Protein AF-A0A2K8SJF7-F1 (afdb_monomer)

Solvent-accessible surface area (backbone atoms only — not comparable to full-atom values): 8893 Å² total; per-residue (Å²): 135,85,64,76,19,62,40,81,44,76,48,75,52,66,92,46,78,47,75,48,63,39,84,39,102,85,47,65,74,42,74,68,44,52,53,54,29,41,69,42,30,66,61,52,51,50,50,50,49,56,57,39,66,35,87,78,51,33,50,39,24,41,42,52,97,85,69,49,75,43,80,51,58,70,65,62,56,61,69,47,54,87,57,39,44,39,52,48,74,50,74,40,37,56,55,69,41,78,43,99,79,81,42,81,44,69,42,81,51,96,62,59,67,54,48,33,41,37,39,42,34,18,54,41,98,84,62,83,42,68,47,43,35,43,27,32,46,69,63,56,83,72,40,72,77,70,69,75,81,74,128

Nearest PDB structures (foldseek):
  6i8x-assembly2_B  TM=4.362E-01  e=3.819E+00  Ascaris suum
  3fgt-assembly1_A  TM=4.260E-01  e=3.198E+00  Mus musculus
  5o1r-assembly1_A  TM=2.356E-01  e=9.807E-01  Neisseria meningitidis
  7wkk-assembly1_d  TM=3.870E-01  e=4.298E+00  Xenopus laevis
  7wkk-assembly1_D  TM=4.005E-01  e=7.316E+00  Xenopus laevis

Radius of gyration: 16.95 Å; Cα contacts (8 Å, |Δi|>4): 263; chains: 1; bounding box: 32×37×61 Å

Mean predicted aligned error: 6.07 Å

Organism: NCBI:txid2038116

Sequence (151 aa):
MGISGVRMRNISVRDRLFSYPTVEDQLIRLDEDRATLAQAVPEIIKYFVSLVQMQPAYRLFLVDQEEQKTSVSVTAVENTASKTVIAEVYTEFYNWKLTGANCWRGKSVGRLDPDKICLTLHLDWDENEFIFFEAQHPDLSRFPWATEAAY

pLDDT: mean 88.34, std 11.87, range [34.47, 98.06]

Structure (mmCIF, N/CA/C/O backbone):
data_AF-A0A2K8SJF7-F1
#
_entry.id   AF-A0A2K8SJF7-F1
#
loop_
_atom_site.group_PDB
_atom_site.id
_atom_site.type_symbol
_atom_site.label_atom_id
_atom_site.label_alt_id
_atom_site.label_comp_id
_atom_site.label_asym_id
_atom_site.label_entity_id
_atom_site.label_seq_id
_atom_site.pdbx_PDB_ins_code
_atom_site.Cartn_x
_atom_site.Cartn_y
_atom_site.Cartn_z
_atom_site.occupancy
_atom_site.B_iso_or_equiv
_atom_site.auth_seq_id
_atom_site.auth_comp_id
_atom_site.auth_asym_id
_atom_site.auth_atom_id
_atom_site.pdbx_PDB_model_num
ATOM 1 N N . MET A 1 1 ? -4.580 -1.290 33.481 1.00 55.53 1 MET A N 1
ATOM 2 C CA . MET A 1 1 ? -3.673 -0.746 32.452 1.00 55.53 1 MET A CA 1
ATOM 3 C C . MET A 1 1 ? -3.456 -1.844 31.435 1.00 55.53 1 MET A C 1
ATOM 5 O O . MET A 1 1 ? -2.925 -2.881 31.810 1.00 55.53 1 MET A O 1
ATOM 9 N N . GLY A 1 2 ? -3.989 -1.677 30.225 1.00 64.12 2 GLY A N 1
ATOM 10 C CA . GLY A 1 2 ? -3.686 -2.572 29.107 1.00 64.12 2 GLY A CA 1
ATOM 11 C C . GLY A 1 2 ? -2.343 -2.198 28.483 1.00 64.12 2 GLY A C 1
ATOM 12 O O . GLY A 1 2 ? -1.862 -1.085 28.691 1.00 64.12 2 GLY A O 1
ATOM 13 N N . ILE A 1 3 ? -1.733 -3.130 27.758 1.00 70.19 3 ILE A N 1
ATOM 14 C CA . ILE A 1 3 ? -0.549 -2.864 26.937 1.00 70.19 3 ILE A CA 1
ATOM 15 C C . ILE A 1 3 ? -1.071 -2.485 25.548 1.00 70.19 3 ILE A C 1
ATOM 17 O O . ILE A 1 3 ? -1.901 -3.216 25.012 1.00 70.19 3 ILE A O 1
ATOM 21 N N . SER A 1 4 ? -0.630 -1.341 25.018 1.00 75.75 4 SER A N 1
ATOM 22 C CA . SER A 1 4 ? -1.017 -0.858 23.684 1.00 75.75 4 SER A CA 1
ATOM 23 C C . SER A 1 4 ? -0.660 -1.883 22.611 1.00 75.75 4 SER A C 1
ATOM 25 O O . SER A 1 4 ? 0.444 -2.425 22.626 1.00 75.75 4 SER A O 1
ATOM 27 N N . GLY A 1 5 ? -1.581 -2.120 21.677 1.00 81.06 5 GLY A N 1
ATOM 28 C CA . GLY A 1 5 ? -1.364 -2.974 20.508 1.00 81.06 5 GLY A CA 1
ATOM 29 C C . GLY A 1 5 ? -0.821 -2.230 19.290 1.00 81.06 5 GLY A C 1
ATOM 30 O O . GLY A 1 5 ? -0.996 -2.702 18.169 1.00 81.06 5 GLY A O 1
ATOM 31 N N . VAL A 1 6 ? -0.218 -1.054 19.480 1.00 84.81 6 VAL A N 1
ATOM 32 C CA . VAL A 1 6 ? 0.344 -0.233 18.401 1.00 84.81 6 VAL A CA 1
ATOM 33 C C . VAL A 1 6 ? 1.862 -0.257 18.461 1.00 84.81 6 VAL A C 1
ATOM 35 O O . VAL A 1 6 ? 2.472 0.037 19.489 1.00 84.81 6 VAL A O 1
ATOM 38 N N . ARG A 1 7 ? 2.486 -0.508 17.311 1.00 88.69 7 ARG A N 1
ATOM 39 C CA . ARG A 1 7 ? 3.934 -0.376 17.124 1.00 88.69 7 ARG A CA 1
ATOM 40 C C . ARG A 1 7 ? 4.250 0.632 16.030 1.00 88.69 7 ARG A C 1
ATOM 42 O O . ARG A 1 7 ? 3.471 0.832 15.102 1.00 88.69 7 ARG A O 1
ATOM 49 N N . MET A 1 8 ? 5.439 1.220 16.093 1.00 91.38 8 MET A N 1
ATOM 50 C CA . MET A 1 8 ? 5.935 2.084 15.022 1.00 91.38 8 MET A CA 1
ATOM 51 C C . MET A 1 8 ? 6.590 1.249 13.922 1.00 91.38 8 MET A C 1
ATOM 53 O O . MET A 1 8 ? 7.574 0.546 14.159 1.00 91.38 8 MET A O 1
ATOM 57 N N . ARG A 1 9 ? 6.069 1.358 12.701 1.00 92.44 9 ARG A N 1
ATOM 58 C CA . ARG A 1 9 ? 6.649 0.772 11.494 1.00 92.44 9 ARG A CA 1
ATOM 59 C C . ARG A 1 9 ? 7.439 1.820 10.730 1.00 92.44 9 ARG A C 1
ATOM 61 O O . ARG A 1 9 ? 7.037 2.974 10.648 1.00 92.44 9 ARG A O 1
ATOM 68 N N . ASN A 1 10 ? 8.557 1.390 10.153 1.00 93.00 10 ASN A N 1
ATOM 69 C CA . ASN A 1 10 ? 9.437 2.228 9.350 1.00 93.00 10 ASN A CA 1
ATOM 70 C C . ASN A 1 10 ? 9.500 1.700 7.920 1.00 93.00 10 ASN A C 1
ATOM 72 O O . ASN A 1 10 ? 9.681 0.500 7.708 1.00 93.00 10 ASN A O 1
ATOM 76 N N . ILE A 1 11 ? 9.405 2.602 6.951 1.00 91.19 11 ILE A N 1
ATOM 77 C CA . ILE A 1 11 ? 9.618 2.315 5.534 1.00 91.19 11 ILE A CA 1
ATOM 78 C C . ILE A 1 11 ? 10.648 3.288 5.004 1.00 91.19 11 ILE A C 1
ATOM 80 O O . ILE A 1 11 ? 10.563 4.490 5.244 1.00 91.19 11 ILE A O 1
ATOM 84 N N . SER A 1 12 ? 11.616 2.746 4.275 1.00 90.94 12 SER A N 1
ATOM 85 C CA . SER A 1 12 ? 12.621 3.533 3.582 1.00 90.94 12 SER A CA 1
ATOM 86 C C . SER A 1 12 ? 12.509 3.289 2.085 1.00 90.94 12 SER A C 1
ATOM 88 O O . SER A 1 12 ? 12.575 2.145 1.631 1.00 90.94 12 SER A O 1
ATOM 90 N N . VAL A 1 13 ? 12.323 4.364 1.324 1.00 90.38 13 VAL A N 1
ATOM 91 C CA . VAL A 1 13 ? 12.366 4.362 -0.142 1.00 90.38 13 VAL A CA 1
ATOM 92 C C . VAL A 1 13 ? 13.294 5.487 -0.569 1.00 90.38 13 VAL A C 1
ATOM 94 O O . VAL A 1 13 ? 13.078 6.641 -0.197 1.00 90.38 13 VAL A O 1
ATOM 97 N N . ARG A 1 14 ? 14.327 5.153 -1.351 1.00 88.31 14 ARG A N 1
ATOM 98 C CA . ARG A 1 14 ? 15.443 6.057 -1.665 1.00 88.31 14 ARG A CA 1
ATOM 99 C C . ARG A 1 14 ? 16.064 6.644 -0.386 1.00 88.31 14 ARG A C 1
ATOM 101 O O . ARG A 1 14 ? 16.591 5.904 0.437 1.00 88.31 14 ARG A O 1
ATOM 108 N N . ASP A 1 15 ? 16.005 7.961 -0.240 1.00 86.88 15 ASP A N 1
ATOM 109 C CA . ASP A 1 15 ? 16.488 8.774 0.874 1.00 86.88 15 ASP A CA 1
ATOM 110 C C . ASP A 1 15 ? 15.373 9.165 1.864 1.00 86.88 15 ASP A C 1
ATOM 112 O O . ASP A 1 15 ? 15.621 9.896 2.822 1.00 86.88 15 ASP A O 1
ATOM 116 N N . ARG A 1 16 ? 14.139 8.680 1.659 1.00 87.88 16 ARG A N 1
ATOM 117 C CA . ARG A 1 16 ? 12.974 9.020 2.483 1.00 87.88 16 ARG A CA 1
ATOM 118 C C . ARG A 1 16 ? 12.673 7.918 3.487 1.00 87.88 16 ARG A C 1
ATOM 120 O O . ARG A 1 16 ? 12.226 6.839 3.100 1.00 87.88 16 ARG A O 1
ATOM 127 N N . LEU A 1 17 ? 12.835 8.234 4.769 1.00 92.56 17 LEU A N 1
ATOM 128 C CA . LEU A 1 17 ? 12.323 7.436 5.879 1.00 92.56 17 LEU A CA 1
ATOM 129 C C . LEU A 1 17 ? 10.934 7.944 6.277 1.00 92.56 17 LEU A C 1
ATOM 131 O O . LEU A 1 17 ? 10.757 9.136 6.526 1.00 92.56 17 LEU A O 1
ATOM 135 N N . PHE A 1 18 ? 9.968 7.040 6.362 1.00 95.25 18 PHE A N 1
ATOM 136 C CA . PHE A 1 18 ? 8.628 7.316 6.860 1.00 95.25 18 PHE A CA 1
ATOM 137 C C . PHE A 1 18 ? 8.292 6.355 7.995 1.00 95.25 18 PHE A C 1
ATOM 139 O O . PHE A 1 18 ? 8.461 5.141 7.861 1.00 95.25 18 PHE A O 1
ATOM 146 N N . SER A 1 19 ? 7.827 6.915 9.107 1.00 95.38 19 SER A N 1
ATOM 147 C C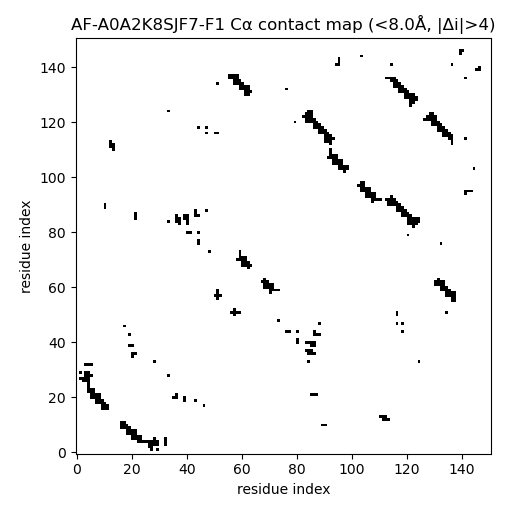A . SER A 1 19 ? 7.480 6.184 10.321 1.00 95.38 19 SER A CA 1
ATOM 148 C C . SER A 1 19 ? 6.005 6.396 10.630 1.00 95.38 19 SER A C 1
ATOM 150 O O . SER A 1 19 ? 5.550 7.538 10.646 1.00 95.38 19 SER A O 1
ATOM 152 N N . TYR A 1 20 ? 5.264 5.325 10.895 1.00 94.62 20 TYR A N 1
ATOM 153 C CA . TYR A 1 20 ? 3.830 5.399 11.184 1.00 94.62 20 TYR A CA 1
ATOM 154 C C . TYR A 1 20 ? 3.383 4.293 12.156 1.00 94.62 20 TYR A C 1
ATOM 156 O O . TYR A 1 20 ? 4.046 3.253 12.231 1.00 94.62 20 TYR A O 1
ATOM 164 N N . PRO A 1 21 ? 2.300 4.504 12.926 1.00 92.19 21 PRO A N 1
ATOM 165 C CA . PRO A 1 21 ? 1.740 3.479 13.800 1.00 92.19 21 PRO A CA 1
ATOM 166 C C . PRO A 1 21 ? 1.018 2.395 12.989 1.00 92.19 21 PRO A C 1
ATOM 168 O O . PRO A 1 21 ? 0.263 2.699 12.072 1.00 92.19 21 PRO A O 1
ATOM 171 N N . THR A 1 22 ? 1.229 1.134 13.350 1.00 89.62 22 THR A N 1
ATOM 172 C CA . THR A 1 22 ? 0.607 -0.052 12.738 1.00 89.62 22 THR A CA 1
ATOM 173 C C . THR A 1 22 ? 0.180 -0.999 13.858 1.00 89.62 22 THR A C 1
ATOM 175 O O . THR A 1 22 ? 0.691 -0.905 14.982 1.00 89.62 22 THR A O 1
ATOM 178 N N . VAL A 1 23 ? -0.729 -1.921 13.562 1.00 84.75 23 VAL A N 1
ATOM 179 C CA . VAL A 1 23 ? -1.173 -2.928 14.528 1.00 84.75 23 VAL A CA 1
ATOM 180 C C . VAL A 1 23 ? -0.039 -3.915 14.839 1.00 84.75 23 VAL A C 1
ATOM 182 O O . VAL A 1 23 ? 0.756 -4.295 13.974 1.00 84.75 23 VAL A O 1
ATOM 185 N N . GLU A 1 24 ? 0.061 -4.319 16.102 1.00 78.00 24 GLU A N 1
ATOM 186 C CA . GLU A 1 24 ? 0.851 -5.464 16.542 1.00 78.00 24 GLU A CA 1
ATOM 187 C C . GLU A 1 24 ? -0.066 -6.665 16.821 1.00 78.00 24 GLU A C 1
ATOM 189 O O . GLU A 1 24 ? -0.988 -6.580 17.631 1.00 78.00 24 GLU A O 1
ATOM 194 N N . ASP A 1 25 ? 0.212 -7.797 16.165 1.00 65.38 25 ASP A N 1
ATOM 195 C CA . ASP A 1 25 ? -0.646 -8.998 16.093 1.00 65.38 25 ASP A CA 1
ATOM 196 C C . ASP A 1 25 ? -0.961 -9.689 17.440 1.00 65.38 25 ASP A C 1
ATOM 198 O O . ASP A 1 25 ? -1.638 -10.715 17.464 1.00 65.38 25 ASP A O 1
ATOM 202 N N . GLN A 1 26 ? -0.449 -9.196 18.573 1.00 54.59 26 GLN A N 1
ATOM 203 C CA . GLN A 1 26 ? -0.446 -9.936 19.843 1.00 54.59 26 GLN A CA 1
ATOM 204 C C . GLN A 1 26 ? -1.121 -9.232 21.030 1.00 54.59 26 GLN A C 1
ATOM 206 O O . GLN A 1 26 ? -1.052 -9.754 22.144 1.00 54.59 26 GLN A O 1
ATOM 211 N N . LEU A 1 27 ? -1.795 -8.089 20.844 1.00 61.75 27 LEU A N 1
ATOM 212 C CA . LEU A 1 27 ? -2.380 -7.333 21.962 1.00 61.75 27 LEU A CA 1
ATOM 213 C C . LEU A 1 27 ? -3.803 -6.821 21.696 1.00 61.75 27 LEU A C 1
ATOM 215 O O . LEU A 1 27 ? -4.217 -6.583 20.564 1.00 61.75 27 LEU A O 1
ATOM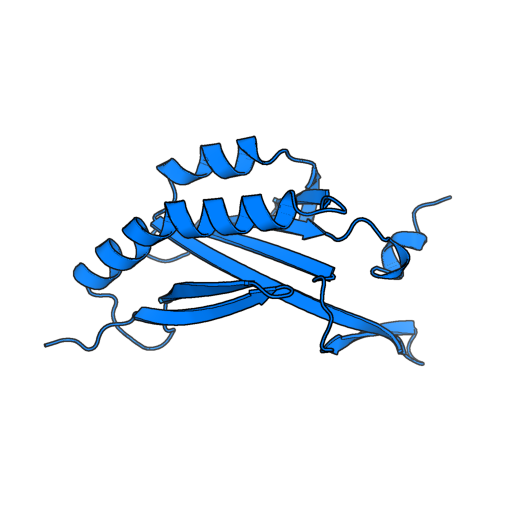 219 N N . ILE A 1 28 ? -4.562 -6.655 22.785 1.00 65.25 28 ILE A N 1
ATOM 220 C CA . ILE A 1 28 ? -5.906 -6.065 22.773 1.00 65.25 28 ILE A CA 1
ATOM 221 C C . ILE A 1 28 ? -5.776 -4.593 22.365 1.00 65.25 28 ILE A C 1
ATOM 223 O O . ILE A 1 28 ? -5.134 -3.827 23.080 1.00 65.25 28 ILE A O 1
ATOM 227 N N . ARG A 1 29 ? -6.419 -4.189 21.261 1.00 69.88 29 ARG A N 1
ATOM 228 C CA . ARG A 1 29 ? -6.492 -2.776 20.856 1.00 69.88 29 ARG A CA 1
ATOM 229 C C . ARG A 1 29 ? -7.307 -1.976 21.861 1.00 69.88 29 ARG A C 1
ATOM 231 O O . ARG A 1 29 ? -8.488 -2.251 22.074 1.00 69.88 29 ARG A O 1
ATOM 238 N N . LEU A 1 30 ? -6.672 -0.974 22.454 1.00 81.75 30 LEU A N 1
ATOM 239 C CA . LEU A 1 30 ? -7.322 0.002 23.321 1.00 81.75 30 LEU A CA 1
ATOM 240 C C . LEU A 1 30 ? -8.030 1.073 22.474 1.00 81.75 30 LEU A C 1
ATOM 242 O O . LEU A 1 30 ? -7.694 1.285 21.310 1.00 81.75 30 LEU A O 1
ATOM 246 N N . ASP A 1 31 ? -8.988 1.806 23.043 1.00 84.19 31 ASP A N 1
ATOM 247 C CA . ASP A 1 31 ? -9.636 2.907 22.307 1.00 84.19 31 ASP A CA 1
ATOM 248 C C . ASP A 1 31 ? -8.644 4.029 21.935 1.00 84.19 31 ASP A C 1
ATOM 250 O O . ASP A 1 31 ? -8.776 4.665 20.889 1.00 84.19 31 ASP A O 1
ATOM 254 N N . GLU A 1 32 ? -7.597 4.223 22.742 1.00 86.56 32 GLU A N 1
ATOM 255 C CA . GLU A 1 32 ? -6.480 5.131 22.439 1.00 86.56 32 GLU A CA 1
ATOM 256 C C . GLU A 1 32 ? -5.662 4.661 21.220 1.00 86.56 32 GLU A C 1
ATOM 258 O O . GLU A 1 32 ? -5.203 5.485 20.420 1.00 86.56 32 GLU A O 1
ATOM 263 N N . ASP A 1 33 ? -5.543 3.343 21.019 1.00 88.31 33 ASP A N 1
ATOM 264 C CA . ASP A 1 33 ? -4.870 2.758 19.854 1.00 88.31 33 ASP A CA 1
ATOM 265 C C . ASP A 1 33 ? -5.669 3.048 18.582 1.00 88.31 33 ASP A C 1
ATOM 267 O O . ASP A 1 33 ? -5.107 3.453 17.564 1.00 88.31 33 ASP A O 1
ATOM 271 N N . ARG A 1 34 ? -7.000 2.923 18.656 1.00 89.62 34 ARG A N 1
ATOM 272 C CA . ARG A 1 34 ? -7.905 3.248 17.545 1.00 89.62 34 ARG A CA 1
ATOM 273 C C . ARG A 1 34 ? -7.762 4.706 17.121 1.00 89.62 34 ARG A C 1
ATOM 275 O O . ARG A 1 34 ? -7.590 4.991 15.939 1.00 89.62 34 ARG A O 1
ATOM 282 N N . ALA A 1 35 ? -7.778 5.634 18.078 1.00 90.88 35 ALA A N 1
ATOM 283 C CA . ALA A 1 35 ? -7.578 7.051 17.782 1.00 90.88 35 ALA A CA 1
ATOM 284 C C . ALA A 1 35 ? -6.221 7.305 17.099 1.00 90.88 35 ALA A C 1
ATOM 286 O O . ALA A 1 35 ? -6.166 8.014 16.095 1.00 90.88 35 ALA A O 1
ATOM 287 N N . THR A 1 36 ? -5.153 6.681 17.602 1.00 92.06 36 THR A N 1
ATOM 288 C CA . THR A 1 36 ? -3.797 6.786 17.038 1.00 92.06 36 THR A CA 1
ATOM 289 C C . THR A 1 36 ? -3.729 6.284 15.592 1.00 92.06 36 THR A C 1
ATOM 291 O O . THR A 1 36 ? -3.179 6.966 14.727 1.00 92.06 36 THR A O 1
ATOM 294 N N . LEU A 1 37 ? -4.318 5.119 15.308 1.00 93.06 37 LEU A N 1
ATOM 295 C CA . LEU A 1 37 ? -4.331 4.515 13.972 1.00 93.06 37 LEU A CA 1
ATOM 296 C C . LEU A 1 37 ? -5.153 5.350 12.980 1.00 93.06 37 LEU A C 1
ATOM 298 O O . LEU A 1 37 ? -4.651 5.694 11.910 1.00 93.06 37 LEU A O 1
ATOM 302 N N . ALA A 1 38 ? -6.369 5.761 13.358 1.00 93.19 38 ALA A N 1
ATOM 303 C CA . ALA A 1 38 ? -7.231 6.581 12.504 1.00 93.19 38 ALA A CA 1
ATOM 304 C C . ALA A 1 38 ? -6.596 7.940 12.169 1.00 93.19 38 ALA A C 1
ATOM 306 O O . ALA A 1 38 ? -6.695 8.412 11.037 1.00 93.19 38 ALA A O 1
ATOM 307 N N . GLN A 1 39 ? -5.906 8.568 13.128 1.00 94.44 39 GLN A N 1
ATOM 308 C CA . GLN A 1 39 ? -5.205 9.837 12.903 1.00 94.44 39 GLN A CA 1
ATOM 309 C C . GLN A 1 39 ? -4.021 9.708 11.934 1.00 94.44 39 GLN A C 1
ATOM 311 O O . GLN A 1 39 ? -3.666 10.692 11.285 1.00 94.44 39 GLN A O 1
ATOM 316 N N . ALA A 1 40 ? -3.419 8.522 11.809 1.00 95.25 40 ALA A N 1
ATOM 317 C CA . ALA A 1 40 ? -2.293 8.288 10.909 1.00 95.25 40 ALA A CA 1
ATOM 318 C C . ALA A 1 40 ? -2.710 8.046 9.448 1.00 95.25 40 ALA A C 1
ATOM 320 O O . ALA A 1 40 ? -1.913 8.305 8.542 1.00 95.25 40 ALA A O 1
ATOM 321 N N . VAL A 1 41 ? -3.950 7.598 9.204 1.00 96.50 41 VAL A N 1
ATOM 322 C CA . VAL A 1 41 ? -4.473 7.257 7.866 1.00 96.50 41 VAL A CA 1
ATOM 323 C C . VAL A 1 41 ? -4.175 8.333 6.807 1.00 96.50 41 VAL A C 1
ATOM 325 O O . VAL A 1 41 ? -3.621 7.980 5.760 1.00 96.50 41 VAL A O 1
ATOM 328 N N . PRO A 1 42 ? -4.459 9.636 7.031 1.00 96.44 42 PRO A N 1
ATOM 329 C CA . PRO A 1 42 ? -4.242 10.652 6.001 1.00 96.44 42 PRO A CA 1
ATOM 330 C C . PRO A 1 42 ? -2.772 10.803 5.595 1.00 96.44 42 PRO A C 1
ATOM 332 O O . PRO A 1 42 ? -2.470 10.938 4.408 1.00 96.44 42 PRO A O 1
ATOM 335 N N . GLU A 1 43 ? -1.842 10.749 6.553 1.00 96.50 43 GLU A N 1
ATOM 336 C CA . GLU A 1 43 ? -0.411 10.892 6.263 1.00 96.50 43 GLU A CA 1
ATOM 337 C C . GLU A 1 43 ? 0.163 9.638 5.589 1.00 96.50 43 GLU A C 1
ATOM 339 O O . GLU A 1 43 ? 1.018 9.760 4.712 1.00 96.50 43 GLU A O 1
ATOM 344 N N . ILE A 1 44 ? -0.349 8.444 5.909 1.00 97.31 44 ILE A N 1
ATOM 345 C CA . ILE A 1 44 ? 0.028 7.195 5.227 1.00 97.31 44 ILE A CA 1
ATOM 346 C C . ILE A 1 44 ? -0.420 7.220 3.760 1.00 97.31 44 ILE A C 1
ATOM 348 O O . ILE A 1 44 ? 0.382 6.937 2.867 1.00 97.31 44 ILE A O 1
ATOM 352 N N . ILE A 1 45 ? -1.668 7.622 3.492 1.00 97.25 45 ILE A N 1
ATOM 353 C CA . ILE A 1 45 ? -2.194 7.767 2.125 1.00 97.25 45 ILE A CA 1
ATOM 354 C C . ILE A 1 45 ? -1.386 8.809 1.348 1.00 97.25 45 ILE A C 1
ATOM 356 O O . ILE A 1 45 ? -0.950 8.549 0.226 1.00 97.25 45 ILE A O 1
ATOM 360 N N . LYS A 1 46 ? -1.123 9.971 1.951 1.00 96.75 46 LYS A N 1
ATOM 361 C CA . LYS A 1 46 ? -0.306 11.030 1.347 1.00 96.75 46 LYS A CA 1
ATOM 362 C C . LYS A 1 46 ? 1.110 10.550 1.031 1.00 96.75 46 LYS A C 1
ATOM 364 O O . LYS A 1 46 ? 1.624 10.838 -0.052 1.00 96.75 46 LYS A O 1
ATOM 369 N N . TYR A 1 47 ? 1.735 9.796 1.937 1.00 96.81 47 TYR A N 1
ATOM 370 C CA . TYR A 1 47 ? 3.040 9.189 1.694 1.00 96.81 47 TYR A CA 1
ATOM 371 C C . TYR A 1 47 ? 2.984 8.216 0.511 1.00 96.81 47 TYR A C 1
ATOM 373 O O . TYR A 1 47 ? 3.774 8.367 -0.421 1.00 96.81 47 TYR A O 1
ATOM 381 N N . PHE A 1 48 ? 2.015 7.296 0.485 1.00 97.25 48 PHE A N 1
ATOM 382 C CA . PHE A 1 48 ? 1.818 6.357 -0.623 1.00 97.25 48 PHE A CA 1
ATOM 383 C C . PHE A 1 48 ? 1.642 7.068 -1.971 1.00 97.25 48 PHE A C 1
ATOM 385 O O . PHE A 1 48 ? 2.375 6.774 -2.916 1.00 97.25 48 PHE A O 1
ATOM 392 N N . VAL A 1 49 ? 0.742 8.053 -2.054 1.00 97.19 49 VAL A N 1
ATOM 393 C CA . VAL A 1 49 ? 0.515 8.851 -3.273 1.00 97.19 49 VAL A CA 1
ATOM 394 C C . VAL A 1 49 ? 1.810 9.530 -3.725 1.00 97.19 49 VAL A C 1
ATOM 396 O O . VAL A 1 49 ? 2.147 9.485 -4.910 1.00 97.19 49 VAL A O 1
ATOM 399 N N . SER A 1 50 ? 2.595 10.074 -2.787 1.00 96.38 50 SER A N 1
ATOM 400 C CA . SER A 1 50 ? 3.885 10.698 -3.100 1.00 96.38 50 SER A CA 1
ATOM 401 C C . SER A 1 50 ? 4.908 9.722 -3.691 1.00 96.38 50 SER A C 1
ATOM 403 O O . SER A 1 50 ? 5.739 10.131 -4.505 1.00 96.38 50 SER A O 1
ATOM 405 N N . LEU A 1 51 ? 4.864 8.444 -3.294 1.00 95.31 51 LEU A N 1
ATOM 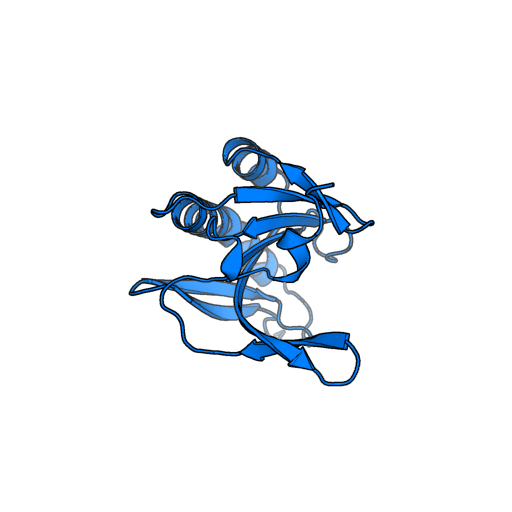406 C CA . LEU A 1 51 ? 5.724 7.406 -3.855 1.00 95.31 51 LEU A CA 1
ATOM 407 C C . LEU A 1 51 ? 5.237 6.965 -5.236 1.00 95.31 51 LEU A C 1
ATOM 409 O O . LEU A 1 51 ? 6.045 6.834 -6.148 1.00 95.31 51 LEU A O 1
ATOM 413 N N . VAL A 1 52 ? 3.926 6.786 -5.413 1.00 96.06 52 VAL A N 1
ATOM 414 C CA . VAL A 1 52 ? 3.331 6.378 -6.698 1.00 96.06 52 VAL A CA 1
ATOM 415 C C . VAL A 1 52 ? 3.618 7.410 -7.791 1.00 96.06 52 VAL A C 1
ATOM 417 O O . VAL A 1 52 ? 3.900 7.054 -8.933 1.00 96.06 52 VAL A O 1
ATOM 420 N N . GLN A 1 53 ? 3.584 8.697 -7.441 1.00 95.44 53 GLN A N 1
ATOM 421 C CA . GLN A 1 53 ? 3.839 9.808 -8.363 1.00 95.44 53 GLN A CA 1
ATOM 422 C C . GLN A 1 53 ? 5.330 10.138 -8.544 1.00 95.44 53 GLN A C 1
ATOM 424 O O . GLN A 1 53 ? 5.683 10.978 -9.378 1.00 95.44 53 GLN A O 1
ATOM 429 N N . MET A 1 54 ? 6.216 9.506 -7.773 1.00 92.19 54 MET A N 1
ATOM 430 C CA . MET A 1 54 ? 7.661 9.683 -7.892 1.00 92.19 54 MET A CA 1
ATOM 431 C C . MET A 1 54 ? 8.142 9.210 -9.267 1.00 92.19 54 MET A C 1
ATOM 433 O O . MET A 1 54 ? 7.712 8.168 -9.735 1.00 92.19 54 MET A O 1
ATOM 437 N N . GLN A 1 55 ? 9.047 9.947 -9.920 1.00 92.25 55 GLN A N 1
ATOM 438 C CA . GLN A 1 55 ? 9.531 9.557 -11.249 1.00 92.25 55 GLN A CA 1
ATOM 439 C C . GLN A 1 55 ? 10.541 8.389 -11.184 1.00 92.25 55 GLN A C 1
ATOM 441 O O . GLN A 1 55 ? 11.475 8.470 -10.378 1.00 92.25 55 GLN A O 1
ATOM 446 N N . PRO A 1 56 ? 10.411 7.357 -12.046 1.00 91.56 56 PRO A N 1
ATOM 447 C CA . PRO A 1 56 ? 9.339 7.194 -13.031 1.00 91.56 56 PRO A CA 1
ATOM 448 C C . PRO A 1 56 ? 8.025 6.766 -12.355 1.00 91.56 56 PRO A C 1
ATOM 450 O O . PRO A 1 56 ? 8.034 5.892 -11.491 1.00 91.56 56 PRO A O 1
ATOM 453 N N . ALA A 1 57 ? 6.908 7.386 -12.751 1.00 94.81 57 ALA A N 1
ATOM 454 C CA . ALA A 1 57 ? 5.618 7.167 -12.094 1.00 94.81 57 ALA A CA 1
ATOM 455 C C . ALA A 1 57 ? 5.197 5.688 -12.127 1.00 94.81 57 ALA A C 1
ATOM 457 O O . ALA A 1 57 ? 5.295 5.016 -13.159 1.00 94.81 57 ALA A O 1
ATOM 458 N N . TYR A 1 58 ? 4.710 5.193 -10.991 1.00 96.19 58 TYR A N 1
ATOM 459 C CA . TYR A 1 58 ? 4.278 3.810 -10.838 1.00 96.19 58 TYR A CA 1
ATOM 460 C C . TYR A 1 58 ? 2.903 3.613 -11.474 1.00 96.19 58 TYR A C 1
ATOM 462 O O . TYR A 1 58 ? 2.043 4.496 -11.462 1.00 96.19 58 TYR A O 1
ATOM 470 N N . ARG A 1 59 ? 2.678 2.415 -12.010 1.00 96.50 59 ARG A N 1
ATOM 471 C CA . ARG A 1 59 ? 1.371 1.991 -12.514 1.00 96.50 59 ARG A CA 1
ATOM 472 C C . ARG A 1 59 ? 0.534 1.518 -11.336 1.00 96.50 59 ARG A C 1
ATOM 474 O O . ARG A 1 59 ? 0.907 0.545 -10.688 1.00 96.50 59 ARG A O 1
ATOM 481 N N . LEU A 1 60 ? -0.553 2.225 -11.053 1.00 97.81 60 LEU A N 1
ATOM 482 C CA . LEU A 1 60 ? -1.411 1.977 -9.901 1.00 97.81 60 LEU A CA 1
ATOM 483 C C . LEU A 1 60 ? -2.610 1.099 -10.274 1.00 97.81 60 LEU A C 1
ATOM 485 O O . LEU A 1 60 ? -3.287 1.340 -11.280 1.00 97.81 60 LEU A O 1
ATOM 489 N N . PHE A 1 61 ? -2.882 0.114 -9.425 1.00 97.69 61 PHE A N 1
ATOM 490 C CA . PHE A 1 61 ? -3.966 -0.843 -9.575 1.00 97.69 61 PHE A CA 1
ATOM 491 C C . PHE A 1 61 ? -4.766 -0.978 -8.278 1.00 97.69 61 PHE A C 1
ATOM 493 O O . PHE A 1 61 ? -4.194 -0.987 -7.189 1.00 97.69 61 PHE A O 1
ATOM 500 N N . LEU A 1 62 ? -6.081 -1.124 -8.416 1.00 97.44 62 LEU A N 1
ATOM 501 C CA . LEU A 1 62 ? -6.948 -1.741 -7.419 1.00 97.44 62 LEU A CA 1
ATOM 502 C C . LEU A 1 62 ? -6.918 -3.253 -7.655 1.00 97.44 62 LEU A C 1
ATOM 504 O O . LEU A 1 62 ? -7.072 -3.690 -8.800 1.00 97.44 62 LEU A O 1
ATOM 508 N N . VAL A 1 63 ? -6.701 -4.022 -6.595 1.00 96.56 63 VAL A N 1
ATOM 509 C CA . VAL A 1 63 ? -6.605 -5.482 -6.654 1.00 96.56 63 VAL A CA 1
ATOM 510 C C . VAL A 1 63 ? -7.802 -6.081 -5.925 1.00 96.56 63 VAL A C 1
ATOM 512 O O . VAL A 1 63 ? -8.080 -5.703 -4.787 1.00 96.56 63 VAL A O 1
ATOM 515 N N . ASP A 1 64 ? -8.524 -6.980 -6.585 1.00 94.88 64 ASP A N 1
ATOM 516 C CA . ASP A 1 64 ? -9.671 -7.663 -5.986 1.00 94.88 64 ASP A CA 1
ATOM 517 C C . ASP A 1 64 ? -9.291 -8.993 -5.309 1.00 94.88 64 ASP A C 1
ATOM 519 O O . ASP A 1 64 ? -8.120 -9.364 -5.210 1.00 94.88 64 ASP A O 1
ATOM 523 N N . GLN A 1 65 ? -10.301 -9.708 -4.809 1.00 90.50 65 GLN A N 1
ATOM 524 C CA . GLN A 1 65 ? -10.131 -10.985 -4.108 1.00 90.50 65 GLN A CA 1
ATOM 525 C C . GLN A 1 65 ? -9.620 -12.121 -5.011 1.00 90.50 65 GLN A C 1
ATOM 527 O O . GLN A 1 65 ? -9.087 -13.102 -4.500 1.00 90.50 65 GLN A O 1
ATOM 532 N N . GLU A 1 66 ? -9.769 -11.997 -6.332 1.00 93.38 66 GLU A N 1
ATOM 533 C CA . GLU A 1 66 ? -9.250 -12.944 -7.326 1.00 93.38 66 GLU A CA 1
ATOM 534 C C . GLU A 1 66 ? -7.863 -12.519 -7.846 1.00 93.38 66 GLU A C 1
ATOM 536 O O 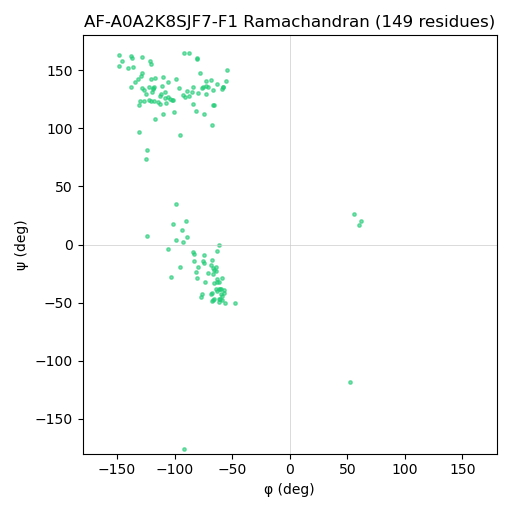. GLU A 1 66 ? -7.375 -13.051 -8.844 1.00 93.38 66 GLU A O 1
ATOM 541 N N . GLU A 1 67 ? -7.230 -11.547 -7.177 1.00 89.19 67 GLU A N 1
ATOM 542 C CA . GLU A 1 67 ? -5.965 -10.911 -7.554 1.00 89.19 67 GLU A CA 1
ATOM 543 C C . GLU A 1 67 ? -5.998 -10.197 -8.920 1.00 89.19 67 GLU A C 1
ATOM 545 O O . GLU A 1 67 ? -4.947 -9.853 -9.481 1.00 89.19 67 GLU A O 1
ATOM 550 N N . GLN A 1 68 ? -7.189 -9.919 -9.461 1.00 93.38 68 GLN A N 1
ATOM 551 C CA . GLN A 1 68 ? -7.332 -9.178 -10.710 1.00 93.38 68 GLN A CA 1
ATOM 552 C C . GLN A 1 68 ? -7.007 -7.706 -10.490 1.00 93.38 68 GLN A C 1
ATOM 554 O O . GLN A 1 68 ? -7.364 -7.093 -9.484 1.00 93.38 68 GLN A O 1
ATOM 559 N N . LYS A 1 69 ? -6.317 -7.121 -11.471 1.00 94.94 69 LYS A N 1
ATOM 560 C CA . LYS A 1 69 ? -5.761 -5.768 -11.377 1.00 94.94 69 LYS A CA 1
ATOM 561 C C . 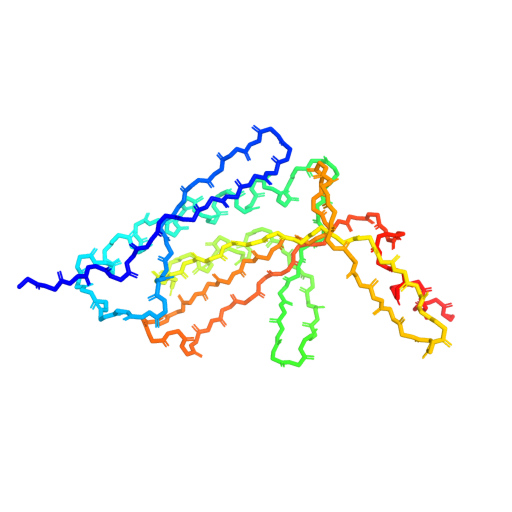LYS A 1 69 ? -6.511 -4.817 -12.286 1.00 94.94 69 LYS A C 1
ATOM 563 O O . LYS A 1 69 ? -6.378 -4.879 -13.506 1.00 94.94 69 LYS A O 1
ATOM 568 N N . THR A 1 70 ? -7.228 -3.876 -11.686 1.00 96.56 70 THR A N 1
ATOM 569 C CA . THR A 1 70 ? -7.892 -2.784 -12.405 1.00 96.56 70 THR A CA 1
ATOM 570 C C . THR A 1 70 ? -7.064 -1.516 -12.276 1.00 96.56 70 THR A C 1
ATOM 572 O O . THR A 1 70 ? -6.758 -1.090 -11.166 1.00 96.56 70 THR A O 1
ATOM 575 N N . SER A 1 71 ? -6.681 -0.893 -13.392 1.00 97.12 71 SER A N 1
ATOM 576 C CA . SER A 1 71 ? -5.913 0.358 -13.346 1.00 97.12 71 SER A CA 1
ATOM 577 C C . SER A 1 71 ? -6.755 1.501 -12.774 1.00 97.12 71 SER A C 1
ATOM 579 O O . SER A 1 71 ? -7.901 1.694 -13.178 1.00 97.12 71 SER A O 1
ATOM 581 N N . VAL A 1 72 ? -6.182 2.263 -11.840 1.00 97.50 72 VAL A N 1
ATOM 582 C CA . VAL A 1 72 ? -6.857 3.377 -11.156 1.00 97.50 72 VAL A CA 1
ATOM 58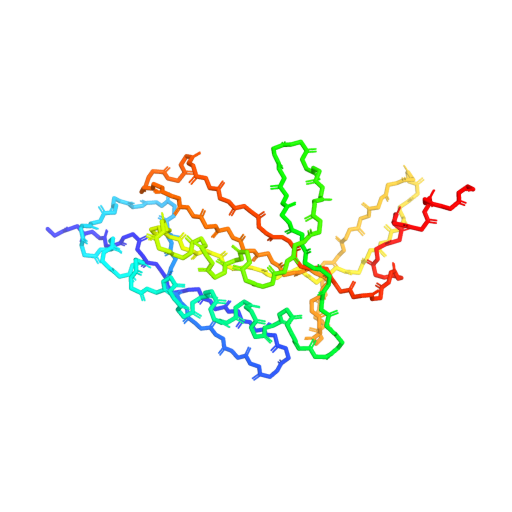3 C C . VAL A 1 72 ? -5.935 4.588 -11.010 1.00 97.50 72 VAL A C 1
ATOM 585 O O . VAL A 1 72 ? -4.715 4.485 -11.126 1.00 97.50 72 VAL A O 1
ATOM 588 N N . SER A 1 73 ? -6.521 5.759 -10.755 1.00 96.44 73 SER A N 1
ATOM 589 C CA . SER A 1 73 ? -5.780 6.987 -10.453 1.00 96.44 73 SER A CA 1
ATOM 590 C C . SER A 1 73 ? -5.568 7.164 -8.948 1.00 96.44 73 SER A C 1
ATOM 592 O O . SER A 1 73 ? -6.253 6.552 -8.130 1.00 96.44 73 SER A O 1
ATOM 594 N N . VAL A 1 74 ? -4.658 8.066 -8.568 1.00 96.50 74 VAL A N 1
ATOM 595 C CA . VAL A 1 74 ? -4.446 8.437 -7.155 1.00 96.50 74 VAL A CA 1
ATOM 596 C C . VAL A 1 74 ? -5.711 9.001 -6.497 1.00 96.50 74 VAL A C 1
ATOM 598 O O . VAL A 1 74 ? -5.930 8.782 -5.313 1.00 96.50 74 VAL A O 1
ATOM 601 N N . THR A 1 75 ? -6.600 9.627 -7.275 1.00 96.00 75 THR A N 1
ATOM 602 C CA . THR A 1 75 ? -7.891 10.132 -6.788 1.00 96.00 75 THR A CA 1
ATOM 603 C C . THR A 1 75 ? -8.783 9.009 -6.259 1.00 96.00 75 THR A C 1
ATOM 605 O O . THR A 1 75 ? -9.539 9.217 -5.314 1.00 96.00 75 THR A O 1
ATOM 608 N N . ALA A 1 76 ? -8.691 7.797 -6.823 1.00 95.31 76 ALA A N 1
ATOM 609 C CA . ALA A 1 76 ? -9.420 6.645 -6.296 1.00 95.31 76 ALA A CA 1
ATOM 610 C C . ALA A 1 76 ? -8.954 6.285 -4.876 1.00 95.31 76 ALA A C 1
ATOM 612 O O . ALA A 1 76 ? -9.783 5.974 -4.027 1.00 95.31 76 ALA A O 1
ATOM 613 N N . VAL A 1 77 ? -7.650 6.400 -4.605 1.00 96.06 77 VAL A N 1
ATOM 614 C CA . VAL A 1 77 ? -7.063 6.173 -3.276 1.00 96.06 77 VAL A CA 1
ATOM 615 C C . VAL A 1 77 ? -7.515 7.261 -2.303 1.00 96.06 77 VAL A C 1
ATOM 617 O O . VAL A 1 77 ? -8.023 6.968 -1.224 1.00 96.06 77 VAL A O 1
ATOM 620 N N . GLU A 1 78 ? -7.411 8.529 -2.697 1.00 95.38 78 GLU A N 1
ATOM 621 C CA . GLU A 1 78 ? -7.804 9.668 -1.854 1.00 95.38 78 GLU A CA 1
ATOM 622 C C . GLU A 1 78 ? -9.289 9.606 -1.456 1.00 95.38 78 GLU A C 1
ATOM 624 O O . GLU A 1 78 ? -9.637 9.857 -0.303 1.00 95.38 78 GLU A O 1
ATOM 629 N N . ASN A 1 79 ? -10.163 9.175 -2.371 1.00 93.50 79 ASN A N 1
ATOM 630 C CA . ASN A 1 79 ? -11.597 9.024 -2.107 1.00 93.50 79 ASN A CA 1
ATOM 631 C C . ASN A 1 79 ? -11.927 7.939 -1.067 1.00 93.50 79 ASN A C 1
ATOM 633 O O . ASN A 1 79 ? -12.999 7.984 -0.460 1.00 93.50 79 ASN A O 1
ATOM 637 N N . THR A 1 80 ? -11.035 6.968 -0.849 1.00 90.62 80 THR A N 1
ATOM 638 C CA . THR A 1 80 ? -11.232 5.901 0.149 1.00 90.62 80 THR A CA 1
ATOM 639 C C . THR A 1 80 ? -10.830 6.311 1.568 1.00 90.62 80 THR A C 1
ATOM 641 O O . THR A 1 80 ? -11.261 5.677 2.534 1.00 90.62 80 THR A O 1
ATOM 644 N N . ALA A 1 81 ? -10.100 7.423 1.723 1.00 86.69 81 ALA A N 1
ATOM 645 C CA . ALA A 1 81 ? -9.578 7.885 3.009 1.00 86.69 81 ALA A CA 1
ATOM 646 C C . ALA A 1 81 ? -10.670 8.108 4.071 1.00 86.69 81 ALA A C 1
ATOM 648 O O . ALA A 1 81 ? -10.479 7.760 5.230 1.00 86.69 81 ALA A O 1
ATOM 649 N N . SER A 1 82 ? -11.835 8.640 3.684 1.00 88.25 82 SER A N 1
ATOM 650 C CA . SER A 1 82 ? -12.922 8.981 4.620 1.00 88.25 82 SER A CA 1
ATOM 651 C C . SER A 1 82 ? -13.609 7.776 5.269 1.00 88.25 82 SER A C 1
ATOM 653 O O . SER A 1 82 ? -14.298 7.940 6.274 1.00 88.25 82 SER A O 1
ATOM 655 N N . LYS A 1 83 ? -13.441 6.580 4.695 1.00 91.75 83 LYS A N 1
ATOM 656 C CA . LYS A 1 83 ? -14.023 5.320 5.183 1.00 91.75 83 LYS A CA 1
ATOM 657 C C . LYS A 1 83 ? -12.993 4.414 5.854 1.00 91.75 83 LYS A C 1
ATOM 659 O O . LYS A 1 83 ? -13.348 3.344 6.327 1.00 91.75 83 LYS A O 1
ATOM 664 N N . THR A 1 84 ? -11.727 4.815 5.838 1.00 95.12 84 THR A N 1
ATOM 665 C CA . THR A 1 84 ? -10.615 3.996 6.308 1.00 95.12 84 THR A CA 1
ATOM 666 C C . THR A 1 84 ? -10.383 4.244 7.792 1.00 95.12 84 THR A C 1
ATOM 668 O O . THR A 1 84 ? -10.282 5.394 8.219 1.00 95.12 84 THR A O 1
ATOM 671 N N . VAL A 1 85 ? -10.243 3.171 8.566 1.00 94.25 85 VAL A N 1
ATOM 672 C CA . VAL A 1 85 ? -9.905 3.237 9.996 1.00 94.25 85 VAL A CA 1
ATOM 673 C C . VAL A 1 85 ? -8.445 2.882 10.276 1.00 94.25 85 VAL A C 1
ATOM 675 O O . VAL A 1 85 ? -7.866 3.395 11.231 1.00 94.25 85 VAL A O 1
ATOM 678 N N . ILE A 1 86 ? -7.832 2.053 9.424 1.00 94.56 86 ILE A N 1
ATOM 679 C CA . ILE A 1 86 ? -6.420 1.658 9.502 1.00 94.56 86 ILE A CA 1
ATOM 680 C C . ILE A 1 86 ? -5.845 1.666 8.086 1.00 94.56 86 ILE A C 1
ATOM 682 O O . ILE A 1 86 ? -6.468 1.155 7.158 1.00 94.56 86 ILE A O 1
ATOM 686 N N . ALA A 1 87 ? -4.652 2.228 7.919 1.00 96.12 87 ALA A N 1
ATOM 687 C CA . ALA A 1 87 ? -3.914 2.173 6.666 1.00 96.12 87 ALA A CA 1
ATOM 688 C C . ALA A 1 87 ? -2.554 1.523 6.904 1.00 96.12 87 ALA A C 1
ATOM 690 O O . ALA A 1 87 ? -1.849 1.879 7.846 1.00 96.12 87 ALA A O 1
ATOM 691 N N . GLU A 1 88 ? -2.164 0.616 6.020 1.00 95.19 88 GLU A N 1
ATOM 692 C CA . GLU A 1 88 ? -0.852 -0.012 6.038 1.00 95.19 88 GLU A CA 1
ATOM 693 C C . GLU A 1 88 ? -0.199 0.102 4.673 1.00 95.19 88 GLU A C 1
ATOM 695 O O . GLU A 1 88 ? -0.809 -0.163 3.641 1.00 95.19 88 GLU A O 1
ATOM 700 N N . VAL A 1 89 ? 1.073 0.477 4.665 1.00 95.81 89 VAL A N 1
ATOM 701 C CA . VAL A 1 89 ? 1.873 0.568 3.446 1.00 95.81 89 VAL A CA 1
ATOM 702 C C . VAL A 1 89 ? 3.064 -0.371 3.560 1.00 95.81 89 VAL A C 1
ATOM 704 O O . VAL A 1 89 ? 3.653 -0.535 4.629 1.00 95.81 89 VAL A O 1
ATOM 707 N N . TYR A 1 90 ? 3.449 -1.011 2.467 1.00 92.62 90 TYR A N 1
ATOM 708 C CA . TYR A 1 90 ? 4.681 -1.787 2.418 1.00 92.62 90 TYR A CA 1
ATOM 709 C C . TYR A 1 90 ? 5.294 -1.764 1.026 1.00 92.62 90 TYR A C 1
ATOM 711 O O . TYR A 1 90 ? 4.657 -1.385 0.044 1.00 92.62 90 TYR A O 1
ATOM 719 N N . THR A 1 91 ? 6.566 -2.133 0.952 1.00 93.50 91 THR A N 1
ATOM 720 C CA . THR A 1 91 ? 7.335 -2.129 -0.289 1.00 93.50 91 THR A CA 1
ATOM 721 C C . THR A 1 91 ? 8.022 -3.465 -0.493 1.00 93.50 91 THR A C 1
ATOM 723 O O . THR A 1 91 ? 8.472 -4.108 0.457 1.00 93.50 91 THR A O 1
ATOM 726 N N . GLU A 1 92 ? 8.113 -3.874 -1.752 1.00 91.94 92 GLU A N 1
ATOM 727 C CA . GLU A 1 92 ? 8.797 -5.093 -2.157 1.00 91.94 92 GLU A CA 1
ATOM 728 C C . GLU A 1 92 ? 9.960 -4.764 -3.088 1.00 91.94 92 GLU A C 1
ATOM 730 O O . GLU A 1 92 ? 9.829 -3.989 -4.039 1.00 91.94 92 GLU A O 1
ATOM 735 N N . PHE A 1 93 ? 11.098 -5.399 -2.819 1.00 90.94 93 PHE A N 1
ATOM 736 C CA . PHE A 1 93 ? 12.325 -5.262 -3.592 1.00 90.94 93 PHE A CA 1
ATOM 737 C C . PHE A 1 93 ? 12.862 -6.652 -3.903 1.00 90.94 93 PHE A C 1
ATOM 739 O O . PHE A 1 93 ? 13.545 -7.268 -3.083 1.00 90.94 93 PHE A O 1
ATOM 746 N N . TYR A 1 94 ? 12.556 -7.170 -5.083 1.00 87.31 94 TYR A N 1
ATOM 747 C CA . TYR A 1 94 ? 12.910 -8.516 -5.485 1.00 87.31 94 TYR A CA 1
ATOM 748 C C . TYR A 1 94 ? 13.819 -8.525 -6.708 1.00 87.31 94 TYR A C 1
ATOM 750 O O . TYR A 1 94 ? 13.589 -7.908 -7.743 1.00 87.31 94 TYR A O 1
ATOM 758 N N . ASN A 1 95 ? 14.868 -9.333 -6.610 1.00 85.38 95 ASN A N 1
ATOM 759 C CA . ASN A 1 95 ? 15.615 -9.778 -7.769 1.00 85.38 95 ASN A CA 1
ATOM 760 C C . ASN A 1 95 ? 15.079 -11.149 -8.188 1.00 85.38 95 ASN A C 1
ATOM 762 O O . ASN A 1 95 ? 15.470 -12.174 -7.618 1.00 85.38 95 ASN A O 1
ATOM 766 N N . TRP A 1 96 ? 14.135 -11.145 -9.126 1.00 85.94 96 TRP A N 1
ATOM 767 C CA . TRP A 1 96 ? 13.498 -12.354 -9.635 1.00 85.94 96 TRP A CA 1
ATOM 768 C C . TRP A 1 96 ? 14.457 -13.171 -10.492 1.00 85.94 96 TRP A C 1
ATOM 770 O O . TRP A 1 96 ? 15.170 -12.644 -11.343 1.00 85.94 96 TRP A O 1
ATOM 780 N N . LYS A 1 97 ? 14.467 -14.484 -10.266 1.00 85.19 97 LYS A N 1
ATOM 781 C CA . LYS A 1 97 ? 15.228 -15.446 -11.064 1.00 85.19 97 LYS A CA 1
ATOM 782 C C . LYS A 1 97 ? 14.357 -16.643 -11.404 1.00 85.19 97 LYS A C 1
ATOM 784 O O . LYS A 1 97 ? 13.620 -17.128 -10.543 1.00 85.19 97 LYS A O 1
ATOM 789 N N . LEU A 1 98 ? 14.482 -17.132 -12.634 1.00 85.62 98 LEU A N 1
ATOM 790 C CA . LEU A 1 98 ? 13.893 -18.403 -13.028 1.00 85.62 98 LEU A CA 1
ATOM 791 C C . LEU A 1 98 ? 14.707 -19.526 -12.386 1.00 85.62 98 LEU A C 1
ATOM 793 O O . LEU A 1 98 ? 15.939 -19.541 -12.448 1.00 85.62 98 LEU A O 1
ATOM 797 N N . THR A 1 99 ? 14.027 -20.444 -11.718 1.00 86.31 99 THR A N 1
ATOM 798 C CA . THR A 1 99 ? 14.656 -21.642 -11.163 1.00 86.31 99 THR A CA 1
ATOM 799 C C . THR A 1 99 ? 14.678 -22.763 -12.203 1.00 86.31 99 THR A C 1
ATOM 801 O O . THR A 1 99 ? 13.932 -22.732 -13.178 1.00 86.31 99 THR A O 1
ATOM 804 N N . GLY A 1 100 ? 15.479 -23.809 -11.969 1.00 84.06 100 GLY A N 1
ATOM 805 C CA . GLY A 1 100 ? 15.506 -24.998 -12.836 1.00 84.06 100 GLY A CA 1
ATOM 806 C C . GLY A 1 100 ? 14.191 -25.793 -12.898 1.00 84.06 100 GLY A C 1
ATOM 807 O O . GLY A 1 100 ? 14.098 -26.728 -13.682 1.00 84.06 100 GLY A O 1
ATOM 808 N N . ALA A 1 101 ? 13.184 -25.432 -12.094 1.00 87.94 101 ALA A N 1
ATOM 809 C CA . ALA A 1 101 ? 11.847 -26.028 -12.097 1.00 87.94 101 ALA A CA 1
ATOM 810 C C . ALA A 1 101 ? 10.805 -25.161 -12.837 1.00 87.94 101 ALA A C 1
ATOM 812 O O . ALA A 1 101 ? 9.611 -25.319 -12.603 1.00 87.94 101 ALA A O 1
ATOM 813 N N . ASN A 1 102 ? 11.240 -24.212 -13.678 1.00 83.62 102 ASN A N 1
ATOM 814 C CA . ASN A 1 102 ? 10.379 -23.246 -14.377 1.00 83.62 102 ASN A CA 1
ATOM 815 C C . ASN A 1 102 ? 9.478 -22.407 -13.453 1.00 83.62 102 ASN A C 1
ATOM 817 O O . ASN A 1 102 ? 8.434 -21.919 -13.872 1.00 83.62 102 ASN A O 1
ATOM 821 N N . CYS A 1 103 ? 9.883 -22.198 -12.197 1.00 83.25 103 CYS A N 1
ATOM 822 C CA . CYS A 1 103 ? 9.201 -21.273 -11.295 1.00 83.25 103 CYS A CA 1
ATOM 823 C C . CYS A 1 103 ? 10.056 -20.034 -11.015 1.00 83.25 103 CYS A C 1
ATOM 825 O O . CYS A 1 103 ? 11.286 -20.122 -10.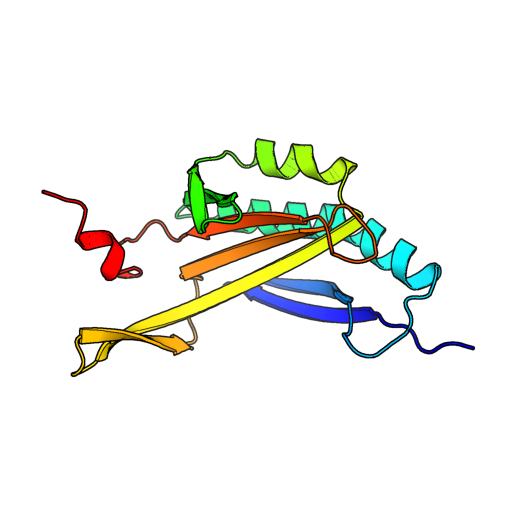914 1.00 83.25 103 CYS A O 1
ATOM 827 N N . TRP A 1 104 ? 9.404 -18.877 -10.887 1.00 84.06 104 TRP A N 1
ATOM 828 C CA . TRP A 1 104 ? 10.048 -17.622 -10.512 1.00 84.06 104 TRP A CA 1
ATOM 829 C C . TRP A 1 104 ? 10.267 -17.570 -9.003 1.00 84.06 104 TRP A C 1
ATOM 831 O O . TRP A 1 104 ? 9.354 -17.806 -8.216 1.00 84.06 104 TRP A O 1
ATOM 841 N N . ARG A 1 105 ? 11.490 -17.234 -8.586 1.00 84.75 105 ARG A N 1
ATOM 842 C CA . ARG A 1 105 ? 11.832 -17.009 -7.179 1.00 84.75 105 ARG A CA 1
ATOM 843 C C . ARG A 1 105 ? 12.392 -15.607 -6.995 1.00 84.75 105 ARG A C 1
ATOM 845 O O . ARG A 1 105 ? 13.382 -15.244 -7.629 1.00 84.75 105 ARG A O 1
ATOM 852 N N . GLY A 1 106 ? 11.778 -14.847 -6.096 1.00 83.81 106 GLY A N 1
ATOM 853 C CA . GLY A 1 106 ? 12.237 -13.523 -5.699 1.00 83.81 106 GLY A CA 1
ATOM 854 C C . GLY A 1 106 ? 13.241 -13.643 -4.564 1.00 83.81 106 GLY A C 1
ATOM 855 O O . GLY A 1 106 ? 12.972 -14.298 -3.558 1.00 83.81 106 GLY A O 1
ATOM 856 N N . LYS A 1 107 ? 14.414 -13.024 -4.709 1.00 85.75 107 LYS A N 1
ATOM 857 C CA . LYS A 1 107 ? 15.322 -12.791 -3.579 1.00 85.75 107 LYS A CA 1
ATOM 858 C C . LYS A 1 107 ? 15.232 -11.326 -3.183 1.00 85.75 107 LYS A C 1
ATOM 860 O O . LYS A 1 107 ? 15.452 -10.473 -4.040 1.00 85.75 107 LYS A O 1
ATOM 865 N N . SER A 1 108 ? 14.938 -11.056 -1.911 1.00 84.88 108 SER A N 1
ATOM 866 C CA . SER A 1 108 ? 14.941 -9.686 -1.394 1.00 84.88 108 SER A CA 1
ATOM 867 C C . SER A 1 108 ? 16.320 -9.045 -1.583 1.00 84.88 108 SER A C 1
ATOM 869 O O . SER A 1 108 ? 17.349 -9.688 -1.340 1.00 84.88 108 SER A O 1
ATOM 871 N N . VAL A 1 109 ? 16.348 -7.809 -2.077 1.00 85.31 109 VAL A N 1
ATOM 872 C CA . VAL A 1 109 ? 17.568 -7.048 -2.378 1.00 85.31 109 VAL A CA 1
ATOM 873 C C . VAL A 1 109 ? 17.396 -5.582 -1.992 1.00 85.31 109 VAL A C 1
ATOM 875 O O . VAL A 1 109 ? 16.298 -5.048 -2.051 1.00 85.31 109 VAL A O 1
ATOM 878 N N . GLY A 1 110 ? 18.489 -4.896 -1.653 1.00 80.88 110 GLY A N 1
ATOM 879 C CA . GLY A 1 110 ? 18.459 -3.439 -1.516 1.00 80.88 110 GLY A CA 1
ATOM 880 C C . GLY A 1 110 ? 18.413 -2.777 -2.894 1.00 80.88 110 GLY A C 1
ATOM 881 O O . GLY A 1 110 ? 19.388 -2.868 -3.641 1.00 80.88 110 GLY A O 1
ATOM 882 N N . ARG A 1 111 ? 17.302 -2.120 -3.242 1.00 79.94 111 ARG A N 1
ATOM 883 C CA . ARG A 1 111 ? 17.217 -1.194 -4.386 1.00 79.94 111 ARG A CA 1
ATOM 884 C C . ARG A 1 111 ? 16.780 0.181 -3.894 1.00 79.94 111 ARG A C 1
ATOM 886 O O . ARG A 1 111 ? 16.170 0.302 -2.839 1.00 79.94 111 ARG A O 1
ATOM 893 N N . LEU A 1 112 ? 17.087 1.204 -4.688 1.00 87.00 112 LEU A N 1
ATOM 894 C CA . LEU A 1 112 ? 16.598 2.563 -4.446 1.00 87.00 112 LEU A CA 1
ATOM 895 C C . LEU A 1 112 ? 15.085 2.657 -4.677 1.00 87.00 112 LEU A C 1
ATOM 897 O O . LEU A 1 112 ? 14.377 3.254 -3.871 1.00 87.00 112 LEU A O 1
ATOM 901 N N . ASP A 1 113 ? 14.611 2.025 -5.754 1.00 91.38 113 ASP A N 1
ATOM 902 C CA . ASP A 1 113 ? 13.208 2.013 -6.163 1.00 91.38 113 ASP A CA 1
ATOM 903 C C . ASP A 1 113 ? 12.575 0.639 -5.930 1.00 91.38 113 ASP A C 1
ATOM 905 O O . ASP A 1 113 ? 13.110 -0.351 -6.455 1.00 91.38 113 ASP A O 1
ATOM 909 N N . PRO A 1 114 ? 11.450 0.571 -5.196 1.00 93.19 114 PRO A N 1
ATOM 910 C CA . PRO A 1 114 ? 10.647 -0.635 -5.069 1.00 93.19 114 PRO A CA 1
ATOM 911 C C . PRO A 1 114 ? 10.238 -1.209 -6.420 1.00 93.19 114 PRO A C 1
ATOM 913 O O . PRO A 1 114 ? 10.043 -0.493 -7.401 1.00 93.19 114 PRO A O 1
ATOM 916 N N . ASP A 1 115 ? 10.064 -2.523 -6.465 1.00 93.44 115 ASP A N 1
ATOM 917 C CA . ASP A 1 115 ? 9.358 -3.144 -7.580 1.00 93.44 115 ASP A CA 1
ATOM 918 C C . ASP A 1 115 ? 7.861 -2.925 -7.393 1.00 93.44 115 ASP A C 1
ATOM 920 O O . ASP A 1 115 ? 7.184 -2.476 -8.316 1.00 93.44 115 ASP A O 1
ATOM 924 N N . LYS A 1 116 ? 7.366 -3.140 -6.169 1.00 93.81 116 LYS A N 1
ATOM 925 C CA . LYS A 1 116 ? 5.980 -2.867 -5.791 1.00 93.81 116 LYS A CA 1
ATOM 926 C C . LYS A 1 116 ? 5.892 -2.010 -4.539 1.00 93.81 116 LYS A C 1
ATOM 928 O O . LYS A 1 116 ? 6.716 -2.122 -3.630 1.00 93.81 116 LYS A O 1
ATOM 933 N N . ILE A 1 117 ? 4.850 -1.195 -4.493 1.00 96.06 117 ILE A N 1
ATOM 934 C CA . ILE A 1 117 ? 4.420 -0.437 -3.324 1.00 96.06 117 ILE A CA 1
ATOM 935 C C . ILE A 1 117 ? 2.956 -0.784 -3.119 1.00 96.06 117 ILE A C 1
ATOM 937 O O . ILE A 1 117 ? 2.150 -0.618 -4.031 1.00 96.06 117 ILE A O 1
ATOM 941 N N . CYS A 1 118 ? 2.617 -1.270 -1.941 1.00 97.12 118 CYS A N 1
ATOM 942 C CA . CYS A 1 118 ? 1.283 -1.748 -1.637 1.00 97.12 118 CYS A CA 1
ATOM 943 C C . CYS A 1 118 ? 0.671 -0.898 -0.530 1.00 97.12 118 CYS A C 1
ATOM 945 O O . CYS A 1 118 ? 1.381 -0.473 0.384 1.00 97.12 118 CYS A O 1
ATOM 947 N N . LEU A 1 119 ? -0.632 -0.662 -0.628 1.00 97.69 119 LEU A N 1
ATOM 948 C CA . LEU A 1 119 ? -1.427 0.049 0.363 1.00 97.69 119 LEU A CA 1
ATOM 949 C C . LEU A 1 119 ? -2.676 -0.776 0.670 1.00 97.69 119 LEU A C 1
ATOM 951 O O . LEU A 1 119 ? -3.491 -1.020 -0.219 1.00 97.69 119 LEU A O 1
ATOM 955 N N . THR A 1 120 ? -2.831 -1.157 1.929 1.00 97.00 120 THR A N 1
ATOM 956 C CA . THR A 1 120 ? -4.036 -1.792 2.460 1.00 97.00 120 THR A CA 1
ATOM 957 C C . THR A 1 120 ? -4.788 -0.766 3.293 1.00 97.00 120 THR A C 1
ATOM 959 O O . THR A 1 120 ? -4.210 -0.140 4.181 1.00 97.00 120 THR A O 1
ATOM 962 N N . LEU A 1 121 ? -6.069 -0.569 2.998 1.00 96.88 121 LEU A N 1
ATOM 963 C CA . LEU A 1 121 ? -6.955 0.326 3.735 1.00 96.88 121 LEU A CA 1
ATOM 964 C C . LEU A 1 121 ? -8.076 -0.498 4.358 1.00 96.88 121 LEU A C 1
ATOM 966 O O . LEU A 1 121 ? -8.951 -0.974 3.636 1.00 96.88 121 LEU A O 1
ATOM 970 N N . HIS A 1 122 ? -8.054 -0.670 5.675 1.00 95.88 122 HIS A N 1
ATOM 971 C CA . HIS A 1 122 ? -9.097 -1.394 6.397 1.00 95.88 122 HIS A CA 1
ATOM 972 C C . HIS A 1 122 ? -10.274 -0.463 6.692 1.00 95.88 122 HIS A C 1
ATOM 974 O O . HIS A 1 122 ? -10.091 0.688 7.107 1.00 95.88 122 HIS A O 1
ATOM 980 N N . LEU A 1 123 ? -11.480 -0.970 6.457 1.00 95.38 123 LEU A N 1
ATOM 981 C CA . LEU A 1 123 ? -12.745 -0.252 6.606 1.00 95.38 123 LEU A CA 1
ATOM 982 C C . LEU A 1 123 ? -13.396 -0.507 7.972 1.00 95.38 123 LEU A C 1
ATOM 984 O O . LEU A 1 123 ? -14.208 0.297 8.427 1.00 95.38 123 LEU A O 1
ATOM 988 N N . ASP A 1 124 ? -12.996 -1.581 8.651 1.00 92.94 124 ASP A N 1
ATOM 989 C CA . ASP A 1 124 ? -13.408 -1.923 10.008 1.00 92.94 124 ASP A CA 1
ATOM 990 C C . ASP A 1 124 ? -12.205 -2.202 10.925 1.00 92.94 124 ASP A C 1
ATOM 992 O O . ASP A 1 124 ? -11.079 -2.445 10.488 1.00 92.94 124 ASP A O 1
ATOM 996 N N . TRP A 1 125 ? -12.450 -2.134 12.235 1.00 89.31 125 TRP A N 1
ATOM 997 C CA . TRP A 1 125 ? -11.416 -2.299 13.260 1.00 89.31 125 TRP A CA 1
ATOM 998 C C . TRP A 1 125 ? -10.960 -3.744 13.459 1.00 89.31 125 TRP A C 1
ATOM 1000 O O . TRP A 1 125 ? -9.917 -3.944 14.085 1.00 89.31 125 TRP A O 1
ATOM 1010 N N . ASP A 1 126 ? -11.726 -4.715 12.967 1.00 88.00 126 ASP A N 1
ATOM 1011 C CA . ASP A 1 126 ? -11.421 -6.142 13.036 1.00 88.00 126 ASP A CA 1
ATOM 1012 C C . ASP A 1 126 ? -10.660 -6.619 11.781 1.00 88.00 126 ASP A C 1
ATOM 1014 O O . ASP A 1 126 ? -10.329 -7.796 11.679 1.00 88.00 126 ASP A O 1
ATOM 1018 N N . GLU A 1 127 ? -10.348 -5.697 10.858 1.00 88.62 127 GLU A N 1
ATOM 1019 C CA . GLU A 1 127 ? -9.577 -5.908 9.625 1.00 88.62 127 GLU A CA 1
ATOM 1020 C C . GLU A 1 127 ? -10.198 -6.897 8.625 1.00 88.62 127 GLU A C 1
ATOM 1022 O O . GLU A 1 127 ? -9.506 -7.401 7.738 1.00 88.62 127 GLU A O 1
ATOM 1027 N N . ASN A 1 128 ? -11.505 -7.149 8.719 1.00 89.56 128 ASN A N 1
ATOM 1028 C CA . ASN A 1 128 ? -12.200 -8.108 7.853 1.00 89.56 128 ASN A CA 1
ATOM 1029 C C . ASN A 1 128 ? -12.553 -7.529 6.474 1.00 89.56 128 ASN A C 1
ATOM 1031 O O . ASN A 1 128 ? -12.631 -8.258 5.485 1.00 89.56 128 ASN A O 1
ATOM 1035 N N . GLU A 1 129 ? -12.769 -6.223 6.401 1.00 94.44 129 GLU A N 1
ATOM 1036 C CA . GLU A 1 129 ? -13.091 -5.462 5.207 1.00 94.44 129 GLU A CA 1
ATOM 1037 C C . GLU A 1 129 ? -11.927 -4.531 4.880 1.00 94.44 129 GLU A C 1
ATOM 1039 O O . GLU A 1 129 ? -11.548 -3.657 5.664 1.00 94.44 129 GLU A O 1
ATOM 1044 N N . PHE A 1 130 ? -11.354 -4.692 3.690 1.00 95.19 130 PHE A N 1
ATOM 1045 C CA . PHE A 1 130 ? -10.242 -3.864 3.248 1.00 95.19 130 PHE A CA 1
ATOM 1046 C C . PHE A 1 130 ? -10.278 -3.59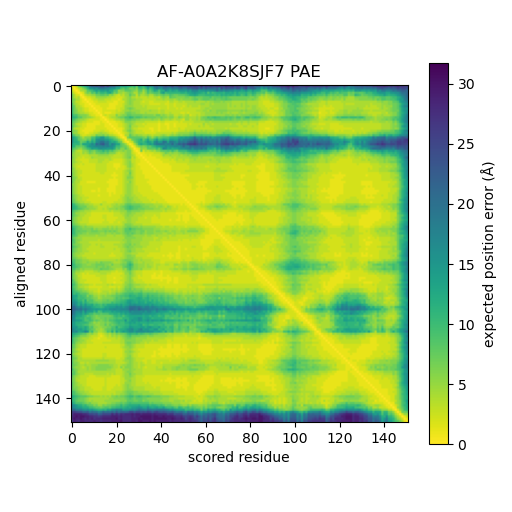7 1.745 1.00 95.19 130 PHE A C 1
ATOM 1048 O O . PHE A 1 130 ? -10.865 -4.339 0.958 1.00 95.19 130 PHE A O 1
ATOM 1055 N N . ILE A 1 131 ? -9.613 -2.515 1.353 1.00 96.69 131 ILE A N 1
ATOM 1056 C CA . ILE A 1 131 ? -9.320 -2.159 -0.032 1.00 96.69 131 ILE A CA 1
ATOM 1057 C C . ILE A 1 131 ? -7.813 -2.282 -0.224 1.00 96.69 131 ILE A C 1
ATOM 1059 O O . ILE A 1 131 ? -7.041 -1.723 0.557 1.00 96.69 131 ILE A O 1
ATOM 1063 N N . PHE A 1 132 ? -7.397 -2.997 -1.267 1.00 97.50 132 PHE A N 1
ATOM 1064 C CA . PHE A 1 132 ? -5.989 -3.245 -1.548 1.00 97.50 132 PHE A CA 1
ATOM 1065 C C . PHE A 1 132 ? -5.552 -2.579 -2.856 1.00 97.50 132 PHE A C 1
ATOM 1067 O O . PHE A 1 132 ? -6.100 -2.840 -3.929 1.00 97.50 132 PHE A O 1
ATOM 1074 N N . PHE A 1 133 ? -4.542 -1.715 -2.766 1.00 98.06 133 PHE A N 1
ATOM 1075 C CA . PHE A 1 133 ? -3.907 -1.077 -3.911 1.00 98.06 133 PHE A CA 1
ATOM 1076 C C . PHE A 1 133 ? -2.485 -1.598 -4.099 1.00 98.06 133 PHE A C 1
ATOM 1078 O O . PHE A 1 133 ? -1.696 -1.658 -3.156 1.00 98.06 133 PHE A O 1
ATOM 1085 N N . GLU A 1 134 ? -2.128 -1.885 -5.348 1.00 97.62 134 GLU A N 1
ATOM 1086 C CA . GLU A 1 134 ? -0.772 -2.253 -5.751 1.00 97.62 134 GLU A CA 1
ATOM 1087 C C . GLU A 1 134 ? -0.258 -1.241 -6.781 1.00 97.62 134 GLU A C 1
ATOM 1089 O O . GLU A 1 134 ? -0.860 -1.040 -7.835 1.00 97.62 134 GLU A O 1
ATOM 1094 N N . ALA A 1 135 ? 0.879 -0.612 -6.501 1.00 97.12 135 ALA A N 1
ATOM 1095 C CA . ALA A 1 135 ? 1.597 0.238 -7.437 1.00 97.12 135 ALA A CA 1
ATOM 109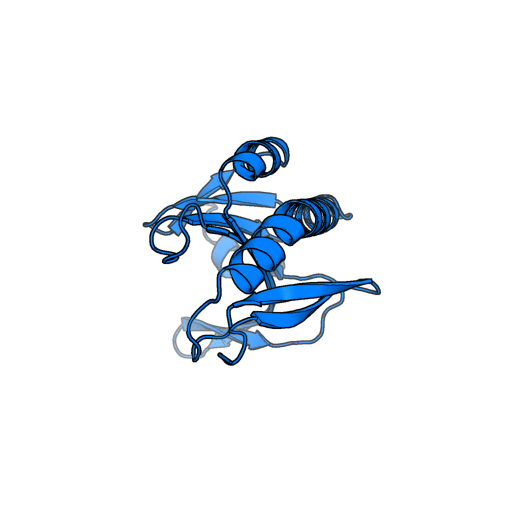6 C C . ALA A 1 135 ? 2.867 -0.475 -7.912 1.00 97.12 135 ALA A C 1
ATOM 1098 O O . ALA A 1 135 ? 3.731 -0.829 -7.111 1.00 97.12 135 ALA A O 1
ATOM 1099 N N . GLN A 1 136 ? 2.993 -0.676 -9.222 1.00 95.69 136 GLN A N 1
ATOM 1100 C CA . GLN A 1 136 ? 4.111 -1.383 -9.842 1.00 95.69 136 GLN A CA 1
ATOM 1101 C C . GLN A 1 136 ? 5.063 -0.430 -10.549 1.00 95.69 136 GLN A C 1
ATOM 1103 O O . GLN A 1 136 ? 4.632 0.476 -11.271 1.00 95.69 136 GLN A O 1
ATOM 1108 N N . HIS A 1 137 ? 6.359 -0.698 -10.427 1.00 94.75 137 HIS A N 1
ATOM 1109 C CA . HIS A 1 137 ? 7.374 0.006 -11.193 1.00 94.75 137 HIS A CA 1
ATOM 1110 C C . HIS A 1 137 ? 7.080 -0.108 -12.713 1.00 94.75 137 HIS A C 1
ATOM 1112 O O . HIS A 1 137 ? 6.637 -1.162 -13.188 1.00 94.75 137 HIS A O 1
ATOM 1118 N N . PRO A 1 138 ? 7.285 0.955 -13.512 1.00 92.88 138 PRO A N 1
ATOM 1119 C CA . PRO A 1 138 ? 6.953 0.932 -14.942 1.00 92.88 138 PRO A CA 1
ATOM 1120 C C . PRO A 1 138 ? 7.890 0.050 -15.785 1.00 92.88 138 PRO A C 1
ATOM 1122 O O . PRO A 1 138 ? 7.496 -0.436 -16.841 1.00 92.88 138 PRO A O 1
ATOM 1125 N N . ASP A 1 139 ? 9.119 -0.179 -15.321 1.00 91.19 139 ASP A N 1
ATOM 1126 C CA . ASP A 1 139 ? 10.077 -1.100 -15.950 1.00 91.19 139 ASP A CA 1
ATOM 1127 C C . ASP A 1 139 ? 9.618 -2.568 -15.849 1.00 91.19 139 ASP A C 1
ATOM 1129 O O . ASP A 1 139 ? 9.765 -3.215 -14.809 1.00 91.19 139 ASP A O 1
ATOM 1133 N N . LEU A 1 140 ? 9.089 -3.096 -16.958 1.00 86.94 140 LEU A N 1
ATOM 1134 C CA . LEU A 1 140 ? 8.590 -4.469 -17.077 1.00 86.94 140 LEU A CA 1
ATOM 1135 C C . LEU A 1 140 ? 9.668 -5.540 -16.900 1.00 86.94 140 LEU A C 1
ATOM 1137 O O . LEU A 1 140 ? 9.332 -6.661 -16.527 1.00 86.94 140 LEU A O 1
ATOM 1141 N N . SER A 1 141 ? 10.950 -5.225 -17.109 1.00 87.44 141 SER A N 1
ATOM 1142 C CA . SER A 1 141 ? 12.029 -6.206 -16.918 1.00 87.44 141 SER A CA 1
ATOM 1143 C C . SER A 1 141 ? 12.158 -6.663 -15.459 1.00 87.44 141 SER A C 1
ATOM 1145 O O . SER A 1 141 ? 12.690 -7.736 -15.176 1.00 87.44 141 SER A O 1
ATOM 1147 N N . ARG A 1 142 ? 11.604 -5.880 -14.523 1.00 88.06 142 ARG A N 1
ATOM 1148 C CA . ARG A 1 142 ? 11.498 -6.218 -13.098 1.00 88.06 142 ARG A CA 1
ATOM 1149 C C . ARG A 1 142 ? 10.406 -7.249 -12.806 1.00 88.06 142 ARG A C 1
ATOM 1151 O O . ARG A 1 142 ? 10.416 -7.833 -11.727 1.00 88.06 142 ARG A O 1
ATOM 1158 N N . PHE A 1 143 ? 9.506 -7.495 -13.757 1.00 87.56 143 PHE A N 1
ATOM 1159 C CA . PHE A 1 143 ? 8.391 -8.438 -13.668 1.00 87.56 143 PHE A CA 1
ATOM 1160 C C . PHE A 1 143 ? 8.462 -9.431 -14.830 1.00 87.56 143 PHE A C 1
ATOM 1162 O O . PHE A 1 143 ? 7.682 -9.344 -15.776 1.00 87.56 143 PHE A O 1
ATOM 1169 N N . PRO A 1 144 ? 9.402 -10.383 -14.801 1.00 81.12 144 PRO A N 1
ATOM 1170 C CA . PRO A 1 144 ? 9.711 -11.201 -15.971 1.00 81.12 144 PRO A CA 1
ATOM 1171 C C . PRO A 1 144 ? 8.584 -12.162 -16.398 1.00 81.12 144 PRO A C 1
ATOM 1173 O O . PRO A 1 144 ? 8.610 -12.665 -17.513 1.00 81.12 144 PRO A O 1
ATOM 1176 N N . TRP A 1 145 ? 7.566 -12.391 -15.562 1.00 79.62 145 TRP A N 1
ATOM 1177 C CA . TRP A 1 145 ? 6.337 -13.098 -15.958 1.00 79.62 145 TRP A CA 1
ATOM 1178 C C . TRP A 1 145 ? 5.348 -12.215 -16.733 1.00 79.62 145 TRP A C 1
ATOM 1180 O O . TRP A 1 145 ? 4.472 -12.726 -17.420 1.00 79.62 145 TRP A O 1
ATOM 1190 N N . ALA A 1 146 ? 5.462 -10.888 -16.643 1.00 73.25 146 ALA A N 1
ATOM 1191 C CA . ALA A 1 146 ? 4.582 -9.963 -17.354 1.00 73.25 146 ALA A CA 1
ATOM 1192 C C . ALA A 1 146 ? 4.906 -9.880 -18.857 1.00 73.25 146 ALA A C 1
ATOM 1194 O O . ALA A 1 146 ? 4.165 -9.259 -19.613 1.00 73.25 146 ALA A O 1
ATOM 1195 N N . THR A 1 147 ? 6.017 -10.481 -19.296 1.00 58.50 147 THR A N 1
ATOM 1196 C CA . THR A 1 147 ? 6.484 -10.441 -20.688 1.00 58.50 147 THR A CA 1
ATOM 1197 C C . THR A 1 147 ? 5.800 -11.482 -21.591 1.00 58.50 147 THR A C 1
ATOM 1199 O O . THR A 1 147 ? 5.946 -11.399 -22.803 1.00 58.50 147 THR A O 1
ATOM 1202 N N . GLU A 1 148 ? 5.007 -12.415 -21.046 1.00 46.56 148 GLU A N 1
ATOM 1203 C CA . GLU A 1 148 ? 4.319 -13.466 -21.827 1.00 46.56 148 GLU A CA 1
ATOM 1204 C C . GLU A 1 148 ? 2.914 -13.084 -22.344 1.00 46.56 148 GLU A C 1
ATOM 1206 O O . GLU A 1 148 ? 2.240 -13.907 -22.957 1.00 46.56 148 GLU A O 1
ATOM 1211 N N . ALA A 1 149 ? 2.469 -11.834 -22.179 1.00 39.00 149 ALA A N 1
ATOM 1212 C CA . ALA A 1 149 ? 1.175 -11.363 -22.697 1.00 39.00 149 ALA A CA 1
ATOM 1213 C C . ALA A 1 149 ? 1.278 -10.595 -24.033 1.00 39.00 149 ALA A C 1
ATOM 1215 O O . ALA A 1 149 ? 0.535 -9.642 -24.264 1.00 39.00 149 ALA A O 1
ATOM 1216 N N . ALA A 1 150 ? 2.199 -10.991 -24.913 1.00 34.91 150 ALA A N 1
ATOM 1217 C CA . ALA A 1 150 ? 2.231 -10.542 -26.304 1.00 34.91 150 ALA A CA 1
ATOM 1218 C C . ALA A 1 150 ? 2.199 -11.772 -27.222 1.00 34.91 150 ALA A C 1
ATOM 1220 O O . ALA A 1 150 ? 3.243 -12.252 -27.664 1.00 34.91 150 ALA A O 1
ATOM 1221 N N . TYR A 1 151 ? 0.992 -12.298 -27.440 1.00 34.47 151 TYR A N 1
ATOM 1222 C CA . TYR A 1 151 ? 0.682 -13.114 -28.615 1.00 34.47 151 TYR A CA 1
ATOM 1223 C C . TYR A 1 151 ? 0.212 -12.200 -29.744 1.00 34.47 151 TYR A C 1
ATOM 1225 O O . TYR A 1 151 ? -0.599 -11.290 -29.451 1.00 34.47 151 TYR A O 1
#

Foldseek 3Di:
DFDAQWDWDWDDAQNDIDIAIDGHPPGDHDVVNLVRQLVRLVVLLVVLLVLCCPPVHWFKFWADPVRDTDTDDSVVSVVCSVQFSHKDKDFFAFDWDQDPVRDIDTDGDDDNRGQKIKMWTARDPVSPDIIIMITGDPPCVSVVVVVPPDD

Secondary structure (DSSP, 8-state):
-PPP-EEEEEEEETTEEEEEEEE-TTSPPPHHHHHHHHHHHHHHHHHHHHHHTSSSPPEEEEE-TT--EEE--HHHHHHHGGG-SEEEEEEE-EEEEE-TTS-EEEEE---SS-SEEEEEEESSTTS-SEEEEEEE-S-GGG-TTGGG---